Protein AF-T1HWS3-F1 (afdb_monomer)

Solvent-accessible surface area (backbone atoms only — not comparable to full-atom values): 6720 Å² total; per-residue (Å²): 122,66,69,61,53,55,51,52,52,50,50,50,49,59,53,48,55,53,44,51,50,48,37,52,51,40,47,50,50,36,63,70,48,89,61,96,41,70,71,33,53,54,38,48,54,50,33,53,54,50,53,49,43,56,64,46,56,51,43,50,49,51,51,50,48,52,53,50,45,33,36,77,71,67,77,38,80,79,53,91,76,65,85,48,72,65,59,52,51,49,53,49,52,52,52,51,52,50,49,55,53,50,42,54,50,43,54,58,44,43,65,67,59,55,83,75,84,83,130

Mean predicted aligned error: 5.67 Å

Secondary structure (DSSP, 8-state):
-THHHHHHHHHHHHHHHHHHHHHHHHHHHHHH-SS--HHHHHHHHHHHHHHHHHHTHHHHHHHHHHHHHHHHTTSSPPPSSPPPHHHHHHHHHHHHHHHHHHHHHHHHHHHHH-TTS--

Radius of gyration: 18.04 Å; Cα contacts (8 Å, |Δi|>4): 83; chains: 1; bounding box: 40×17×59 Å

Sequence (119 aa):
MGSNVDDLLQIIKKRSDKLQFASGFIKEAAREKRVPDKCCEDALELVIKIDSFLNEDIYNIKALLENYKQILLGEKKQTSPPITEDDVGHAYGYSMYQIDLLQSKAKNMEELVLPRYIL

Organism: Rhodnius prolixus (NCBI:txid13249)

Nearest PDB structures (foldseek):
  8auw-assembly1_D  TM=4.821E-01  e=8.776E-01  Homo sapiens
  6jx6-assembly1_D  TM=4.858E-01  e=1.711E+00  Homo sapiens
  4tx5-assembly1_B  TM=4.750E-01  e=1.618E+00  Homo sapiens
  6jx6-assembly1_C  TM=3.188E-01  e=1.295E+00  Homo sapiens
  8e2i-assembly1_F  TM=3.259E-01  e=2.525E+00  Homo sapiens

Foldseek 3Di:
DLVVLVVLLVVLVVLLVVLLVLLVLLQVLLVVPPDDDVLSVVSVVLSVVSVCCSVPLSVVLSVLSVQVSCVVVVNDDADVVGDDPVNNVVSSVVSVVVSVVSVVVSVVSCVVSPPDPPD

pLDDT: mean 87.68, std 12.34, range [37.75, 96.81]

Structure (mmCIF, N/CA/C/O backbone):
data_AF-T1HWS3-F1
#
_entry.id   AF-T1HWS3-F1
#
loop_
_atom_site.group_PDB
_atom_site.id
_atom_site.type_symbol
_atom_site.label_atom_id
_atom_site.label_alt_id
_atom_site.label_comp_id
_atom_site.label_asym_id
_atom_site.label_entity_id
_atom_site.label_seq_id
_atom_site.pdbx_PDB_ins_code
_atom_site.Cartn_x
_atom_site.Cartn_y
_atom_site.Cartn_z
_atom_site.occupancy
_atom_site.B_iso_or_equiv
_atom_site.auth_seq_id
_atom_site.auth_comp_id
_atom_site.auth_asym_id
_atom_site.auth_atom_id
_atom_site.pdbx_PDB_model_num
ATOM 1 N N . MET A 1 1 ? -20.971 4.622 14.135 1.00 46.91 1 MET A N 1
ATOM 2 C CA . MET A 1 1 ? -19.500 4.683 14.298 1.00 46.91 1 MET A CA 1
ATOM 3 C C . MET A 1 1 ? -18.739 3.704 13.395 1.00 46.91 1 MET A C 1
ATOM 5 O O . MET A 1 1 ? -17.687 4.098 12.923 1.00 46.91 1 MET A O 1
ATOM 9 N N . GLY A 1 2 ? -19.260 2.512 13.047 1.00 51.09 2 GLY A N 1
ATOM 10 C CA . GLY A 1 2 ? -18.586 1.581 12.110 1.00 51.09 2 GLY A CA 1
ATOM 11 C C . GLY A 1 2 ? -18.340 2.097 10.677 1.00 51.09 2 GLY A C 1
ATOM 12 O O . GLY A 1 2 ? -17.383 1.670 10.044 1.00 51.09 2 GLY A O 1
ATOM 13 N N . SER A 1 3 ? -19.128 3.077 10.208 1.00 61.12 3 SER A N 1
ATOM 14 C CA . SER A 1 3 ? -19.011 3.659 8.857 1.00 61.12 3 SER A CA 1
ATOM 15 C C . SER A 1 3 ? -17.630 4.253 8.545 1.00 61.12 3 SER A C 1
ATOM 17 O O . SER A 1 3 ? -17.198 4.177 7.406 1.00 61.12 3 SER A O 1
ATOM 19 N N . ASN A 1 4 ? -16.923 4.813 9.536 1.00 83.88 4 ASN A N 1
ATOM 20 C CA . ASN A 1 4 ? -15.633 5.473 9.295 1.00 83.88 4 ASN A CA 1
ATOM 21 C C . ASN A 1 4 ? -14.514 4.454 9.004 1.00 83.88 4 ASN A C 1
ATOM 23 O O . ASN A 1 4 ? -13.658 4.685 8.161 1.00 83.88 4 ASN A O 1
ATOM 27 N N . VAL A 1 5 ? -14.534 3.285 9.657 1.00 89.56 5 VAL A N 1
ATOM 28 C CA . VAL A 1 5 ? -13.506 2.249 9.444 1.00 89.56 5 VAL A CA 1
ATOM 29 C C . VAL A 1 5 ? -13.668 1.575 8.080 1.00 89.56 5 VAL A C 1
ATOM 31 O O . VAL A 1 5 ? -12.674 1.298 7.410 1.00 89.56 5 VAL A O 1
ATOM 34 N N . ASP A 1 6 ? -14.911 1.368 7.638 1.00 91.75 6 ASP A N 1
ATOM 35 C CA . ASP A 1 6 ? -15.207 0.844 6.301 1.00 91.75 6 ASP A CA 1
ATOM 36 C C . ASP A 1 6 ? -14.681 1.768 5.194 1.00 91.75 6 ASP A C 1
ATOM 38 O O . ASP A 1 6 ? -14.098 1.291 4.215 1.00 91.75 6 ASP A O 1
ATOM 42 N N . ASP A 1 7 ? -14.804 3.085 5.374 1.00 92.94 7 ASP A N 1
ATOM 43 C CA . ASP A 1 7 ? -14.252 4.071 4.444 1.00 92.94 7 ASP A CA 1
ATOM 44 C C . ASP A 1 7 ? -12.716 3.989 4.383 1.00 92.94 7 ASP A C 1
ATOM 46 O O . ASP A 1 7 ? -12.135 3.956 3.293 1.00 92.94 7 ASP A O 1
ATOM 50 N N . LEU A 1 8 ? -12.039 3.871 5.533 1.00 93.56 8 LEU A N 1
ATOM 51 C CA . LEU A 1 8 ? -10.578 3.707 5.592 1.00 93.56 8 LEU A CA 1
ATOM 52 C C . LEU A 1 8 ? -10.116 2.420 4.889 1.00 93.56 8 LEU A C 1
ATOM 54 O O . LEU A 1 8 ? -9.155 2.448 4.114 1.00 93.56 8 LEU A O 1
ATOM 58 N N . LEU A 1 9 ? -10.816 1.303 5.102 1.00 94.38 9 LEU A N 1
ATOM 59 C CA . LEU A 1 9 ? -10.533 0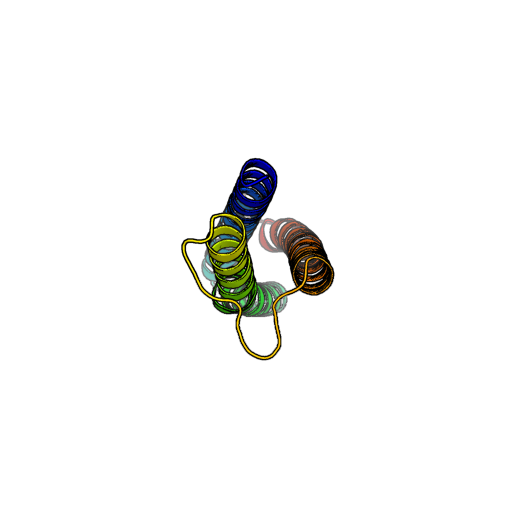.025 4.440 1.00 94.38 9 LEU A CA 1
ATOM 60 C C . LEU A 1 9 ? -10.700 0.122 2.918 1.00 94.38 9 LEU A C 1
ATOM 62 O O . LEU A 1 9 ? -9.853 -0.375 2.167 1.00 94.38 9 LEU A O 1
ATOM 66 N N . GLN A 1 10 ? -11.749 0.802 2.446 1.00 95.38 10 GLN A N 1
ATOM 67 C CA . GLN A 1 10 ? -11.956 1.049 1.018 1.00 95.38 10 GLN A CA 1
ATOM 68 C C . GLN A 1 10 ? -10.860 1.936 0.420 1.00 95.38 10 GLN A C 1
ATOM 70 O O . GLN A 1 10 ? -10.385 1.657 -0.687 1.00 95.38 10 GLN A O 1
ATOM 75 N N . ILE A 1 11 ? -10.420 2.974 1.139 1.00 94.69 11 ILE A N 1
ATOM 76 C CA . ILE A 1 11 ? -9.315 3.839 0.708 1.00 94.69 11 ILE A CA 1
ATOM 77 C C . ILE A 1 11 ? -8.025 3.028 0.581 1.00 94.69 11 ILE A C 1
ATOM 79 O O . ILE A 1 11 ? -7.390 3.083 -0.477 1.00 94.69 11 ILE A O 1
ATOM 83 N N . ILE A 1 12 ? -7.666 2.245 1.607 1.00 94.88 12 ILE A N 1
ATOM 84 C CA . ILE A 1 12 ? -6.483 1.374 1.575 1.00 94.88 12 ILE A CA 1
ATOM 85 C C . ILE A 1 12 ? -6.563 0.447 0.373 1.00 94.88 12 ILE A C 1
ATOM 87 O O . ILE A 1 12 ? -5.622 0.411 -0.412 1.00 94.88 12 ILE A O 1
ATOM 91 N N . LYS A 1 13 ? -7.686 -0.261 0.193 1.00 95.25 13 LYS A N 1
ATOM 92 C CA . LYS A 1 13 ? -7.875 -1.184 -0.931 1.00 95.25 13 LYS A CA 1
ATOM 93 C C . LYS A 1 13 ? -7.660 -0.478 -2.267 1.00 95.25 13 LYS A C 1
ATOM 95 O O . LYS A 1 13 ? -6.843 -0.904 -3.073 1.00 95.25 13 LYS A O 1
ATOM 100 N N . LYS A 1 14 ? -8.347 0.640 -2.499 1.00 95.56 14 LYS A N 1
ATOM 101 C CA . LYS A 1 14 ? -8.250 1.381 -3.763 1.00 95.56 14 LYS A CA 1
ATOM 102 C C . LYS A 1 14 ? -6.820 1.837 -4.053 1.00 95.56 14 LYS A C 1
ATOM 104 O O . LYS A 1 14 ? -6.390 1.805 -5.205 1.00 95.56 14 LYS A O 1
ATOM 109 N N . ARG A 1 15 ? -6.095 2.310 -3.039 1.00 94.50 15 ARG A N 1
ATOM 110 C CA . ARG A 1 15 ? -4.717 2.781 -3.208 1.00 94.50 15 ARG A CA 1
ATOM 111 C C . ARG A 1 15 ? -3.723 1.622 -3.349 1.00 94.50 15 ARG A C 1
ATOM 113 O O . ARG A 1 15 ? -2.831 1.720 -4.191 1.00 94.50 15 ARG A O 1
ATOM 120 N N . SER A 1 16 ? -3.903 0.527 -2.607 1.00 94.94 16 SER A N 1
ATOM 121 C CA . SER A 1 16 ? -3.078 -0.681 -2.727 1.00 94.94 16 SER A CA 1
ATOM 122 C C . SER A 1 16 ? -3.241 -1.334 -4.096 1.00 94.94 16 SER A C 1
ATOM 124 O O . SER A 1 16 ? -2.242 -1.676 -4.714 1.00 94.94 16 SER A O 1
ATOM 126 N N . ASP A 1 17 ? -4.470 -1.414 -4.616 1.00 94.81 17 ASP A N 1
ATOM 127 C CA . ASP A 1 17 ? -4.758 -2.002 -5.931 1.00 94.81 17 ASP A CA 1
ATOM 128 C C . ASP A 1 17 ? -4.050 -1.210 -7.051 1.00 94.81 17 ASP A C 1
ATOM 130 O O . ASP A 1 17 ? -3.464 -1.789 -7.965 1.00 94.81 17 ASP A O 1
ATOM 134 N N . LYS A 1 18 ? -4.031 0.130 -6.955 1.00 94.50 18 LYS A N 1
ATOM 135 C CA . LYS A 1 18 ? -3.280 0.989 -7.890 1.00 94.50 18 LYS A CA 1
ATOM 136 C C . LYS A 1 18 ? -1.774 0.749 -7.830 1.00 94.50 18 LYS A C 1
ATOM 138 O O . LYS A 1 18 ? -1.130 0.672 -8.870 1.00 94.50 18 LYS A O 1
ATOM 143 N N . LEU A 1 19 ? -1.215 0.661 -6.623 1.00 94.69 19 LEU A N 1
ATOM 144 C CA . LEU A 1 19 ? 0.214 0.416 -6.439 1.00 94.69 19 LEU A CA 1
ATOM 145 C C . LEU A 1 19 ? 0.607 -0.984 -6.938 1.00 94.69 19 LEU A C 1
ATOM 147 O O . LEU A 1 19 ? 1.642 -1.139 -7.580 1.00 94.69 19 LEU A O 1
ATOM 151 N N . GLN A 1 20 ? -0.243 -1.986 -6.707 1.00 96.06 20 GLN A N 1
ATOM 152 C CA . GLN A 1 20 ? -0.047 -3.344 -7.208 1.00 96.06 20 GLN A CA 1
ATOM 153 C C . GLN A 1 20 ? -0.049 -3.394 -8.738 1.00 96.06 20 GLN A C 1
ATOM 155 O O . GLN A 1 20 ? 0.796 -4.062 -9.331 1.00 96.06 20 GLN A O 1
ATOM 160 N N . PHE A 1 21 ? -0.964 -2.664 -9.381 1.00 94.38 21 PHE A N 1
ATOM 161 C CA . PHE A 1 21 ? -0.986 -2.549 -10.837 1.00 94.38 21 PHE A CA 1
ATOM 162 C C . PHE A 1 21 ? 0.318 -1.942 -11.379 1.00 94.38 21 PHE A C 1
ATOM 164 O O . PHE A 1 21 ? 0.927 -2.522 -12.275 1.00 94.38 21 PHE A O 1
ATOM 171 N N . ALA A 1 22 ? 0.775 -0.829 -10.794 1.00 90.19 22 ALA A N 1
ATOM 172 C CA . ALA A 1 22 ? 2.037 -0.183 -11.166 1.00 90.19 22 ALA A CA 1
ATOM 173 C C . ALA A 1 22 ? 3.240 -1.131 -10.996 1.00 90.19 22 ALA A C 1
ATOM 175 O O . ALA A 1 22 ? 4.058 -1.273 -11.902 1.00 90.19 22 ALA A O 1
ATOM 176 N N . SER A 1 23 ? 3.309 -1.855 -9.871 1.00 93.50 23 SER A N 1
ATOM 177 C CA . SER A 1 23 ? 4.334 -2.885 -9.627 1.00 93.50 23 SER A CA 1
ATOM 178 C C . SER A 1 23 ? 4.345 -3.952 -10.725 1.00 93.50 23 SER A C 1
ATOM 180 O O . SER A 1 23 ? 5.391 -4.252 -11.302 1.00 93.50 23 SER A O 1
ATOM 182 N N . GLY A 1 24 ? 3.168 -4.488 -11.068 1.00 92.56 24 GLY A N 1
ATOM 183 C CA . GLY A 1 24 ? 3.025 -5.488 -12.125 1.00 92.56 24 GLY A CA 1
ATOM 184 C C . GLY A 1 24 ? 3.487 -4.971 -13.486 1.00 92.56 24 GLY A C 1
ATOM 185 O O . GLY A 1 24 ? 4.216 -5.666 -14.190 1.00 92.56 24 GLY A O 1
ATOM 186 N N . PHE A 1 25 ? 3.126 -3.734 -13.828 1.00 90.75 25 PHE A N 1
ATOM 187 C CA . PHE A 1 25 ? 3.565 -3.102 -15.067 1.00 90.75 25 PHE A CA 1
ATOM 188 C C . PHE A 1 25 ? 5.093 -2.932 -15.122 1.00 90.75 25 PHE A C 1
ATOM 190 O O . PHE A 1 25 ? 5.723 -3.365 -16.086 1.00 90.75 25 PHE A O 1
ATOM 197 N N . ILE A 1 26 ? 5.702 -2.364 -14.074 1.00 90.81 26 ILE A N 1
ATOM 198 C CA . ILE A 1 26 ? 7.159 -2.163 -13.985 1.00 90.81 26 ILE A CA 1
ATOM 199 C C . ILE A 1 26 ? 7.900 -3.497 -14.115 1.00 90.81 26 ILE A C 1
ATOM 201 O O . ILE A 1 26 ? 8.904 -3.584 -14.821 1.00 90.81 26 ILE A O 1
ATOM 205 N N . LYS A 1 27 ? 7.397 -4.543 -13.452 1.00 90.56 27 LYS A N 1
ATOM 206 C CA . LYS A 1 27 ? 7.976 -5.888 -13.482 1.00 90.56 27 LYS A CA 1
ATOM 207 C C . LYS A 1 27 ? 8.021 -6.462 -14.892 1.00 90.56 27 LYS A C 1
ATOM 209 O O . LYS A 1 27 ? 9.054 -6.993 -15.295 1.00 90.56 27 LYS A O 1
ATOM 214 N N . GLU A 1 28 ? 6.919 -6.368 -15.628 1.00 89.75 28 GLU A N 1
ATOM 215 C CA . GLU A 1 28 ? 6.854 -6.882 -16.996 1.00 89.75 28 GLU A CA 1
ATOM 216 C C . GLU A 1 28 ? 7.726 -6.041 -17.939 1.00 89.75 28 GLU A C 1
ATOM 218 O O . GLU A 1 28 ? 8.564 -6.600 -18.644 1.00 89.75 28 GLU A O 1
ATOM 223 N N . ALA A 1 29 ? 7.665 -4.709 -17.853 1.00 84.88 29 ALA A N 1
ATOM 224 C CA . ALA A 1 29 ? 8.513 -3.823 -18.655 1.00 84.88 29 ALA A CA 1
ATOM 225 C C . ALA A 1 29 ? 10.021 -4.060 -18.422 1.00 84.88 29 ALA A C 1
ATOM 227 O O . ALA A 1 29 ? 10.814 -4.055 -19.365 1.00 84.88 29 ALA A O 1
ATOM 228 N N . ALA A 1 30 ? 10.434 -4.304 -17.174 1.00 85.38 30 ALA A N 1
ATOM 229 C CA . ALA A 1 30 ? 11.820 -4.630 -16.843 1.00 85.38 30 ALA A CA 1
ATOM 230 C C . ALA A 1 30 ? 12.247 -6.005 -17.388 1.00 85.38 30 ALA A C 1
ATOM 232 O O . ALA A 1 30 ? 13.393 -6.163 -17.805 1.00 85.38 30 ALA A O 1
ATOM 233 N N . ARG A 1 31 ? 11.341 -6.992 -17.413 1.00 83.00 31 ARG A N 1
ATOM 234 C CA . ARG A 1 31 ? 11.608 -8.348 -17.928 1.00 83.00 31 ARG A CA 1
ATOM 235 C C . ARG A 1 31 ? 11.759 -8.406 -19.440 1.00 83.00 31 ARG A C 1
ATOM 237 O O . ARG A 1 31 ? 12.525 -9.226 -19.940 1.00 83.00 31 ARG A O 1
ATOM 244 N N . GLU A 1 32 ? 11.023 -7.581 -20.174 1.00 82.88 32 GLU A N 1
ATOM 245 C CA . GLU A 1 32 ? 11.086 -7.593 -21.635 1.00 82.88 32 GLU A CA 1
ATOM 246 C C . GLU A 1 32 ? 12.409 -7.022 -22.176 1.00 82.88 32 GLU A C 1
ATOM 248 O O . GLU A 1 32 ? 12.828 -7.358 -23.292 1.00 82.88 32 GLU A O 1
ATOM 253 N N . LYS A 1 33 ? 13.130 -6.217 -21.380 1.00 71.69 33 LYS A N 1
ATOM 254 C CA . LYS A 1 33 ? 14.491 -5.803 -21.727 1.00 71.69 33 LYS A CA 1
ATOM 255 C C . LYS A 1 33 ? 15.426 -7.016 -21.660 1.00 71.69 33 LYS A C 1
ATOM 257 O O . LYS A 1 33 ? 15.798 -7.502 -20.600 1.00 71.69 33 LYS A O 1
ATOM 262 N N . ARG A 1 34 ? 15.849 -7.494 -22.835 1.00 58.12 34 ARG A N 1
ATOM 263 C CA . ARG A 1 34 ? 16.740 -8.664 -22.996 1.00 58.12 34 ARG A CA 1
ATOM 264 C C . ARG A 1 34 ? 18.158 -8.467 -22.446 1.00 58.12 34 ARG A C 1
ATOM 266 O O . ARG A 1 34 ? 18.902 -9.438 -22.354 1.00 58.12 34 ARG A O 1
ATOM 273 N N . VAL A 1 35 ? 18.546 -7.230 -22.137 1.00 58.34 35 VAL A N 1
ATOM 274 C CA . VAL A 1 35 ? 19.855 -6.886 -21.574 1.00 58.34 35 VAL A CA 1
ATOM 275 C C . VAL A 1 35 ? 19.627 -6.308 -20.178 1.00 58.34 35 VAL A C 1
ATOM 277 O O . VAL A 1 35 ? 18.849 -5.358 -20.073 1.00 58.34 35 VAL A O 1
ATOM 280 N N . PRO A 1 36 ? 20.289 -6.840 -19.131 1.00 63.78 36 PRO A N 1
ATOM 281 C CA . PRO A 1 36 ? 20.280 -6.231 -17.809 1.00 63.78 36 PRO A CA 1
ATOM 282 C C . PRO A 1 36 ? 20.867 -4.823 -17.908 1.00 63.78 36 PRO A C 1
ATOM 284 O O . PRO A 1 36 ? 22.054 -4.639 -18.172 1.00 63.78 36 PRO A O 1
ATOM 287 N N . ASP A 1 37 ? 20.000 -3.832 -17.763 1.00 78.31 37 ASP A N 1
ATOM 288 C CA . ASP A 1 37 ? 20.368 -2.437 -17.580 1.00 78.31 37 ASP A CA 1
ATOM 289 C C . ASP A 1 37 ? 20.142 -2.103 -16.107 1.00 78.31 37 ASP A C 1
ATOM 291 O O . ASP A 1 37 ? 19.217 -2.631 -15.482 1.00 78.31 37 ASP A O 1
ATOM 295 N N . LYS A 1 38 ? 20.949 -1.200 -15.555 1.00 83.94 38 LYS A N 1
ATOM 296 C CA . LYS A 1 38 ? 20.834 -0.765 -14.160 1.00 83.94 38 LYS A CA 1
ATOM 297 C C . LYS A 1 38 ? 19.410 -0.302 -13.834 1.00 83.94 38 LYS A C 1
ATOM 299 O O . LYS A 1 38 ? 18.884 -0.596 -12.770 1.00 83.94 38 LYS A O 1
ATOM 304 N N . CYS A 1 39 ? 18.747 0.342 -14.796 1.00 83.06 39 CYS A N 1
ATOM 305 C CA . CYS A 1 39 ? 17.345 0.740 -14.680 1.00 83.06 39 CYS A CA 1
ATOM 306 C C . CYS A 1 39 ? 16.392 -0.451 -14.452 1.00 83.06 39 CYS A C 1
ATOM 308 O O . CYS A 1 39 ? 15.430 -0.324 -13.701 1.00 83.06 39 CYS A O 1
ATOM 310 N N . CYS A 1 40 ? 16.645 -1.609 -15.065 1.00 84.50 40 CYS A N 1
ATOM 311 C CA . CYS A 1 40 ? 15.832 -2.810 -14.870 1.00 84.50 40 CYS A CA 1
ATOM 312 C C . CYS A 1 40 ? 16.123 -3.495 -13.534 1.00 84.50 40 CYS A C 1
ATOM 314 O O . CYS A 1 40 ? 15.203 -4.025 -12.918 1.00 84.50 40 CYS A O 1
ATOM 316 N N . GLU A 1 41 ? 17.368 -3.457 -13.064 1.00 89.06 41 GLU A N 1
ATOM 317 C CA . GLU A 1 41 ? 17.725 -3.938 -11.725 1.00 89.06 41 GLU A CA 1
ATOM 318 C C . GLU A 1 41 ? 17.051 -3.083 -10.641 1.00 89.06 41 GLU A C 1
ATOM 320 O O . GLU A 1 41 ? 16.350 -3.625 -9.785 1.00 89.06 41 GLU A O 1
ATOM 325 N N . ASP A 1 42 ? 17.153 -1.754 -10.749 1.00 90.88 42 ASP A N 1
ATOM 326 C CA . ASP A 1 42 ? 16.496 -0.800 -9.847 1.00 90.88 42 ASP A CA 1
ATOM 327 C C . ASP A 1 42 ? 14.961 -0.968 -9.873 1.00 90.88 42 ASP A C 1
ATOM 329 O O . ASP A 1 42 ? 14.290 -0.884 -8.839 1.00 90.88 42 ASP A O 1
ATOM 333 N N . ALA A 1 43 ? 14.390 -1.2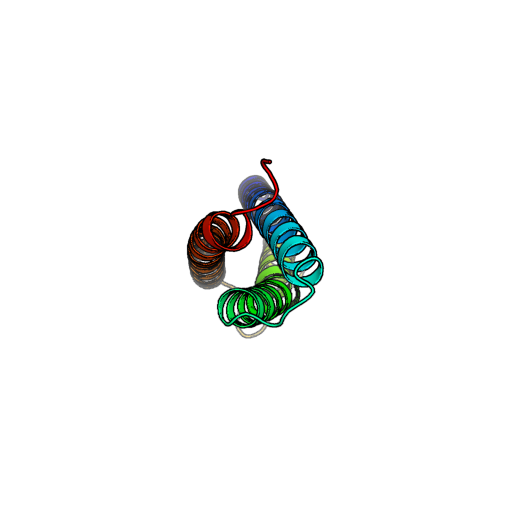40 -11.052 1.00 90.81 43 ALA A N 1
ATOM 334 C CA . ALA A 1 43 ? 12.969 -1.526 -11.222 1.00 90.81 43 ALA A CA 1
ATOM 335 C C . ALA A 1 43 ? 12.543 -2.813 -10.502 1.00 90.81 43 ALA A C 1
ATOM 337 O O . ALA A 1 43 ? 11.536 -2.816 -9.792 1.00 90.81 43 ALA A O 1
ATOM 338 N N . LEU A 1 44 ? 13.305 -3.900 -10.646 1.00 91.62 44 LEU A N 1
ATOM 339 C CA . LEU A 1 44 ? 13.018 -5.167 -9.972 1.00 91.62 44 LEU A CA 1
ATOM 340 C C . LEU A 1 44 ? 13.181 -5.052 -8.451 1.00 91.62 44 LEU A C 1
ATOM 342 O O . LEU A 1 44 ? 12.367 -5.604 -7.710 1.00 91.62 44 LEU A O 1
ATOM 346 N N . GLU A 1 45 ? 14.171 -4.300 -7.971 1.00 94.31 45 GLU A N 1
ATOM 347 C CA . GLU A 1 45 ? 14.324 -4.020 -6.541 1.00 94.31 45 GLU A CA 1
ATOM 348 C C . GLU A 1 45 ? 13.130 -3.220 -5.997 1.00 94.31 45 GLU A C 1
ATOM 350 O O . GLU A 1 45 ? 12.616 -3.510 -4.912 1.00 94.31 45 GLU A O 1
ATOM 355 N N . LEU A 1 46 ? 12.644 -2.235 -6.758 1.00 94.69 46 LEU A N 1
ATOM 356 C CA . LEU A 1 46 ? 11.443 -1.483 -6.402 1.00 94.69 46 LEU A CA 1
ATOM 357 C C . LEU A 1 46 ? 10.203 -2.386 -6.348 1.00 94.69 46 LEU A C 1
ATOM 359 O O . LEU A 1 46 ? 9.431 -2.280 -5.398 1.00 94.69 46 LEU A O 1
ATOM 363 N N . VAL A 1 47 ? 10.035 -3.293 -7.312 1.00 95.12 47 VAL A N 1
ATOM 364 C CA . VAL A 1 47 ? 8.945 -4.284 -7.322 1.00 95.12 47 VAL A CA 1
ATOM 365 C C . VAL A 1 47 ? 8.986 -5.153 -6.067 1.00 95.12 47 VAL A C 1
ATOM 367 O O . VAL A 1 47 ? 7.964 -5.303 -5.407 1.00 95.12 47 VAL A O 1
ATOM 370 N N . ILE A 1 48 ? 10.159 -5.660 -5.672 1.00 95.50 48 ILE A N 1
ATOM 371 C CA . ILE A 1 48 ? 10.308 -6.463 -4.445 1.00 95.50 48 ILE A CA 1
ATOM 372 C C . ILE A 1 48 ? 9.877 -5.664 -3.208 1.00 95.50 48 ILE A C 1
ATOM 374 O O . ILE A 1 48 ? 9.161 -6.185 -2.352 1.00 95.50 48 ILE A O 1
ATOM 378 N N . LYS A 1 49 ? 10.273 -4.388 -3.118 1.00 96.12 49 LYS A N 1
ATOM 379 C CA . LYS A 1 49 ? 9.875 -3.502 -2.010 1.00 96.12 49 LYS A CA 1
ATOM 380 C C . LYS A 1 49 ? 8.369 -3.260 -1.984 1.00 96.12 49 LYS A C 1
ATOM 382 O O . LYS A 1 49 ? 7.774 -3.289 -0.910 1.00 96.12 49 LYS A O 1
ATOM 387 N N . ILE A 1 50 ? 7.758 -3.028 -3.145 1.00 96.75 50 ILE A N 1
ATOM 388 C CA . ILE A 1 50 ? 6.308 -2.845 -3.252 1.00 96.75 50 ILE A CA 1
ATOM 389 C C . ILE A 1 50 ? 5.582 -4.129 -2.845 1.00 96.75 50 ILE A C 1
ATOM 391 O O . ILE A 1 50 ? 4.654 -4.065 -2.044 1.00 96.75 50 ILE A O 1
ATOM 395 N N . ASP A 1 51 ? 6.014 -5.282 -3.348 1.00 95.31 51 ASP A N 1
ATOM 396 C CA . ASP A 1 51 ? 5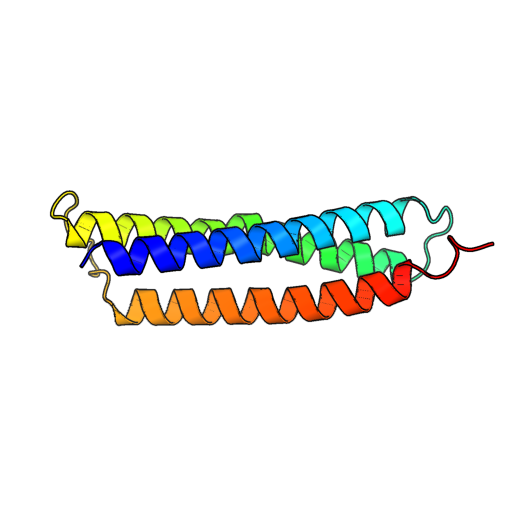.383 -6.568 -3.060 1.00 95.31 51 ASP A CA 1
ATOM 397 C C . ASP A 1 51 ? 5.477 -6.916 -1.564 1.00 95.31 51 ASP A C 1
ATOM 399 O O . ASP A 1 51 ? 4.486 -7.356 -0.982 1.00 95.31 51 ASP A O 1
ATOM 403 N N . SER A 1 52 ? 6.623 -6.681 -0.912 1.00 96.06 52 SER A N 1
ATOM 404 C CA . SER A 1 52 ? 6.760 -6.870 0.544 1.00 96.06 52 SER A CA 1
ATOM 405 C C . SER A 1 52 ? 5.823 -5.938 1.317 1.00 96.06 52 SER A C 1
ATOM 407 O O . SER A 1 52 ? 5.019 -6.411 2.117 1.00 96.06 52 SER A O 1
ATOM 409 N N . PHE A 1 53 ? 5.805 -4.643 0.992 1.00 96.38 53 PHE A N 1
ATOM 410 C CA . PHE A 1 53 ? 4.915 -3.677 1.644 1.00 96.38 53 PHE A CA 1
ATOM 411 C C . PHE A 1 53 ? 3.421 -4.021 1.472 1.00 96.38 53 PHE A C 1
ATOM 413 O O . PHE A 1 53 ? 2.627 -3.931 2.411 1.00 96.38 53 PHE A O 1
ATOM 420 N N . LEU A 1 54 ? 3.009 -4.448 0.274 1.00 95.25 54 LEU A N 1
ATOM 421 C CA . LEU A 1 54 ? 1.624 -4.845 -0.002 1.00 95.25 54 LEU A CA 1
ATOM 422 C C . LEU A 1 54 ? 1.211 -6.117 0.756 1.00 95.25 54 LEU A C 1
ATOM 424 O O . LEU A 1 54 ? 0.049 -6.238 1.151 1.00 95.25 54 LEU A O 1
ATOM 428 N N . ASN A 1 55 ? 2.131 -7.062 0.944 1.00 93.69 55 ASN A N 1
ATOM 429 C CA . ASN A 1 55 ? 1.838 -8.333 1.604 1.00 93.69 55 ASN A CA 1
ATOM 430 C C . ASN A 1 55 ? 1.953 -8.262 3.128 1.00 93.69 55 ASN A C 1
ATOM 432 O O . ASN A 1 55 ? 1.255 -9.002 3.815 1.00 93.69 55 ASN A O 1
ATOM 436 N N . GLU A 1 56 ? 2.807 -7.390 3.658 1.00 93.88 56 GLU A N 1
ATOM 437 C CA . GLU A 1 56 ? 3.076 -7.293 5.091 1.00 93.88 56 GLU A CA 1
ATOM 438 C C . GLU A 1 56 ? 2.347 -6.091 5.693 1.00 93.88 56 GLU A C 1
ATOM 440 O O . GLU A 1 56 ? 1.358 -6.258 6.408 1.00 93.88 56 GLU A O 1
ATOM 445 N N . ASP A 1 57 ? 2.770 -4.869 5.370 1.00 94.50 57 ASP A N 1
ATOM 446 C CA . ASP A 1 57 ? 2.234 -3.650 5.982 1.00 94.50 57 ASP A CA 1
ATOM 447 C C . ASP A 1 57 ? 0.752 -3.434 5.661 1.00 94.50 57 ASP A C 1
ATOM 449 O O . ASP A 1 57 ? -0.057 -3.189 6.561 1.00 94.50 57 ASP A O 1
ATOM 453 N N . ILE A 1 58 ? 0.362 -3.577 4.389 1.00 95.88 58 ILE A N 1
ATOM 454 C CA . ILE A 1 58 ? -1.039 -3.398 3.977 1.00 95.88 58 ILE A CA 1
ATOM 455 C C . ILE A 1 58 ? -1.943 -4.494 4.542 1.00 95.88 58 ILE A C 1
ATOM 457 O O . ILE A 1 58 ? -3.099 -4.224 4.886 1.00 95.88 58 ILE A O 1
ATOM 461 N N . TYR A 1 59 ? -1.442 -5.720 4.667 1.00 94.06 59 TYR A N 1
ATOM 462 C CA . TYR A 1 59 ? -2.173 -6.786 5.342 1.00 94.06 59 TYR A CA 1
ATOM 463 C C . TYR A 1 59 ? -2.368 -6.459 6.829 1.00 94.06 59 TYR A C 1
ATOM 465 O O . TYR A 1 59 ? -3.493 -6.516 7.334 1.00 94.06 59 TYR A O 1
ATOM 473 N N . ASN A 1 60 ? -1.299 -6.036 7.506 1.00 94.00 60 ASN A N 1
ATOM 474 C CA . ASN A 1 60 ? -1.308 -5.720 8.931 1.00 94.00 60 ASN A CA 1
ATOM 475 C C . ASN A 1 60 ? -2.266 -4.569 9.263 1.00 94.00 60 ASN A C 1
ATOM 477 O O . ASN A 1 60 ? -3.057 -4.692 10.200 1.00 94.00 60 ASN A O 1
ATOM 481 N N . ILE A 1 61 ? -2.268 -3.480 8.486 1.00 95.56 61 ILE A N 1
ATOM 482 C CA . ILE A 1 61 ? -3.186 -2.356 8.734 1.00 95.56 61 ILE A CA 1
ATOM 483 C C . ILE A 1 61 ? -4.648 -2.725 8.462 1.00 95.56 61 ILE A C 1
ATOM 485 O O . ILE A 1 61 ? -5.528 -2.319 9.220 1.00 95.56 61 ILE A O 1
ATOM 489 N N . LYS A 1 62 ? -4.932 -3.538 7.433 1.00 94.88 62 LYS A N 1
ATOM 490 C CA . LYS A 1 62 ? -6.292 -4.051 7.193 1.00 94.88 62 LYS A CA 1
ATOM 491 C C . LYS A 1 62 ? -6.761 -4.902 8.371 1.00 94.88 62 LYS A C 1
ATOM 493 O O . LYS A 1 62 ? -7.863 -4.694 8.867 1.00 94.88 62 LYS A O 1
ATOM 498 N N . ALA A 1 63 ? -5.912 -5.806 8.859 1.00 93.62 63 ALA A N 1
ATOM 499 C CA . ALA A 1 63 ? -6.222 -6.638 10.016 1.00 93.62 63 ALA A CA 1
ATOM 500 C C . ALA A 1 63 ? -6.439 -5.805 11.291 1.00 93.62 63 ALA A C 1
ATOM 502 O O . ALA A 1 63 ? -7.363 -6.084 12.056 1.00 93.62 63 ALA A O 1
ATOM 503 N N . LEU A 1 64 ? -5.628 -4.765 11.514 1.00 94.19 64 LEU A N 1
ATOM 504 C CA . LEU A 1 64 ? -5.796 -3.842 12.637 1.00 94.19 64 LEU A CA 1
ATOM 505 C C . LEU A 1 64 ? -7.143 -3.110 12.569 1.00 94.19 64 LEU A C 1
ATOM 507 O O . LEU A 1 64 ? -7.867 -3.083 13.563 1.00 94.19 64 LEU A O 1
ATOM 511 N N . LEU A 1 65 ? -7.500 -2.565 11.404 1.00 94.25 65 L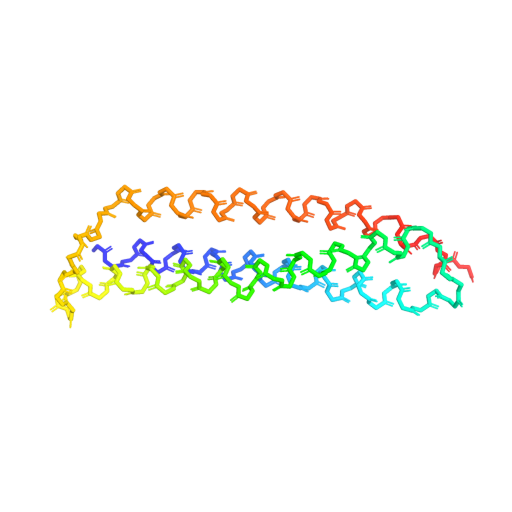EU A N 1
ATOM 512 C CA . LEU A 1 65 ? -8.765 -1.859 11.194 1.00 94.25 65 LEU A CA 1
ATOM 513 C C . LEU A 1 65 ? -9.977 -2.779 11.376 1.00 94.25 65 LEU A C 1
ATOM 515 O O . LEU A 1 65 ? -10.919 -2.403 12.068 1.00 94.25 65 LEU A O 1
ATOM 519 N N . GLU A 1 66 ? -9.943 -3.996 10.833 1.00 93.06 66 GLU A N 1
ATOM 520 C CA . GLU A 1 66 ? -11.018 -4.982 11.023 1.00 93.06 66 GLU A CA 1
ATOM 521 C C . GLU A 1 66 ? -11.159 -5.394 12.495 1.00 93.06 66 GLU A C 1
ATOM 523 O O . GLU A 1 66 ? -12.266 -5.446 13.034 1.00 93.06 66 GLU A O 1
ATOM 528 N N . ASN A 1 67 ? -10.042 -5.616 13.194 1.00 92.12 67 ASN A N 1
ATOM 529 C CA . ASN A 1 67 ? -10.058 -5.895 14.631 1.00 92.12 67 ASN A CA 1
ATOM 530 C C . ASN A 1 67 ? -10.666 -4.734 15.425 1.00 92.12 67 ASN A C 1
ATOM 532 O O . ASN A 1 67 ? -11.494 -4.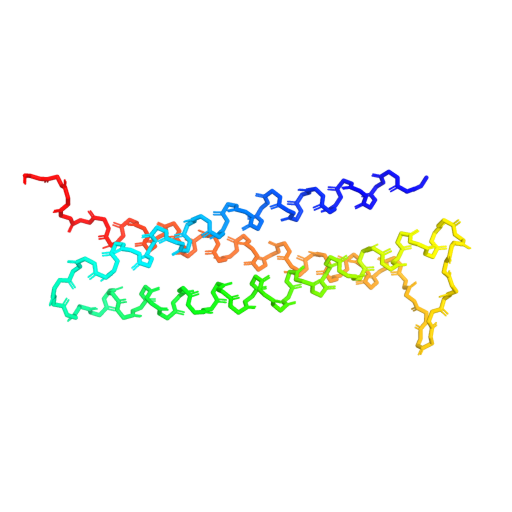959 16.310 1.00 92.12 67 ASN A O 1
ATOM 536 N N . TYR A 1 68 ? -10.273 -3.501 15.105 1.00 92.56 68 TYR A N 1
ATOM 537 C CA . TYR A 1 68 ? -10.793 -2.304 15.754 1.00 92.56 68 TYR A CA 1
ATOM 538 C C . TYR A 1 68 ? -12.290 -2.119 15.482 1.00 92.56 68 TYR A C 1
ATOM 540 O O . TYR A 1 68 ? -13.058 -1.861 16.409 1.00 92.56 68 TYR A O 1
ATOM 548 N N . LYS A 1 69 ? -12.740 -2.358 14.245 1.00 92.25 69 LYS A N 1
ATOM 549 C CA . LYS A 1 69 ? -14.160 -2.366 13.876 1.00 92.25 69 LYS A CA 1
ATOM 550 C C . LYS A 1 69 ? -14.955 -3.364 14.719 1.00 92.25 69 LYS A C 1
ATOM 552 O O . LYS A 1 69 ? -15.976 -2.988 15.287 1.00 92.25 69 LYS A O 1
ATOM 557 N N . GLN A 1 70 ? -14.480 -4.603 14.852 1.00 91.31 70 GLN A N 1
ATOM 558 C CA . GLN A 1 70 ? -15.150 -5.626 15.666 1.00 91.31 70 GLN A CA 1
ATOM 559 C C . GLN A 1 70 ? -15.214 -5.246 17.154 1.00 91.31 70 GLN A C 1
ATOM 561 O O . GLN A 1 70 ? -16.212 -5.530 17.816 1.00 91.31 70 GLN A O 1
ATOM 566 N N . ILE A 1 71 ? -14.186 -4.572 17.685 1.00 91.25 71 ILE A N 1
ATOM 567 C CA . ILE A 1 71 ? -14.205 -4.028 19.053 1.00 91.25 71 ILE A CA 1
ATOM 568 C C . ILE A 1 71 ? -15.279 -2.939 19.185 1.00 91.25 71 ILE A C 1
ATOM 570 O O . ILE A 1 71 ? -16.069 -2.979 20.127 1.00 91.25 71 ILE A O 1
ATOM 574 N N . LEU A 1 72 ? -15.360 -2.003 18.232 1.00 89.56 72 LEU A N 1
ATOM 575 C CA . LEU A 1 72 ? -16.367 -0.931 18.234 1.00 89.56 72 LEU A CA 1
ATOM 576 C C . LEU A 1 72 ? -17.805 -1.454 18.111 1.00 89.56 72 LEU A C 1
ATOM 578 O O . LEU A 1 72 ? -18.727 -0.841 18.646 1.00 89.56 72 LEU A O 1
ATOM 582 N N . LEU A 1 73 ? -18.003 -2.573 17.410 1.00 90.31 73 LEU A N 1
ATOM 583 C CA . LEU A 1 73 ? -19.300 -3.244 17.286 1.00 90.31 73 LEU A CA 1
ATOM 584 C C . LEU A 1 73 ? -19.649 -4.114 18.507 1.00 90.31 73 LEU A C 1
ATOM 586 O O . LEU A 1 73 ? -20.763 -4.623 18.593 1.00 90.31 73 LEU A O 1
ATOM 590 N N . GLY A 1 74 ? -18.723 -4.287 19.457 1.00 89.31 74 GLY A N 1
ATOM 591 C CA . GLY A 1 74 ? -18.898 -5.172 20.612 1.00 89.31 74 GLY A CA 1
ATOM 592 C C . GLY A 1 74 ? -18.823 -6.666 20.272 1.00 89.31 74 GLY A C 1
ATOM 593 O O . GLY A 1 74 ? -19.107 -7.505 21.123 1.00 89.31 74 GLY A O 1
ATOM 594 N N . GLU A 1 75 ? -18.424 -7.009 19.047 1.00 90.00 75 GLU A N 1
ATOM 595 C CA . GLU A 1 75 ? -18.301 -8.384 18.545 1.00 90.00 75 GLU A CA 1
ATOM 596 C C . GLU A 1 75 ? -17.000 -9.053 19.008 1.00 90.00 75 GLU A C 1
ATOM 598 O O . GLU A 1 75 ? -16.896 -10.280 19.052 1.00 90.00 75 GLU A O 1
ATOM 603 N N . LYS A 1 76 ? -16.000 -8.250 19.389 1.00 88.50 76 LYS A N 1
ATOM 604 C CA . LYS A 1 76 ? -14.702 -8.717 19.876 1.00 88.50 76 LYS A CA 1
ATOM 605 C C . LYS A 1 76 ? -14.301 -7.997 21.157 1.00 88.50 76 LYS A C 1
ATOM 607 O O . LYS A 1 76 ? -14.545 -6.807 21.332 1.00 88.50 76 LYS A O 1
ATOM 612 N N . LYS A 1 77 ? -13.652 -8.730 22.066 1.00 87.19 77 LYS A N 1
ATOM 613 C CA . LYS A 1 77 ? -13.079 -8.152 23.289 1.00 87.19 77 LYS A CA 1
ATOM 614 C C . LYS A 1 77 ? -11.816 -7.353 22.959 1.00 87.19 77 LYS A C 1
ATOM 616 O O . LYS A 1 77 ? -11.048 -7.746 22.083 1.00 87.19 77 LYS A O 1
ATOM 621 N N . GLN A 1 78 ? -11.599 -6.270 23.706 1.00 85.50 78 GLN A N 1
ATOM 622 C CA . GLN A 1 78 ? -10.339 -5.522 23.707 1.00 85.50 78 GLN A CA 1
ATOM 623 C C . GLN A 1 78 ? -9.140 -6.457 23.933 1.00 85.50 78 GLN A C 1
ATOM 625 O O . GLN A 1 78 ? -9.226 -7.431 24.688 1.00 85.50 78 GLN A O 1
ATOM 630 N N . THR A 1 79 ? -8.025 -6.149 23.276 1.00 81.56 79 THR A N 1
ATOM 631 C CA . THR A 1 79 ? -6.740 -6.824 23.492 1.00 81.56 79 THR A CA 1
ATOM 632 C C . THR A 1 79 ? -6.027 -6.247 24.720 1.00 81.56 79 THR A C 1
ATOM 634 O O . THR A 1 79 ? -6.453 -5.242 25.285 1.00 81.56 79 THR A O 1
ATOM 637 N N . SER A 1 80 ? -4.941 -6.889 25.159 1.00 80.94 80 SER A N 1
ATOM 638 C CA . SER A 1 80 ? -4.031 -6.340 26.172 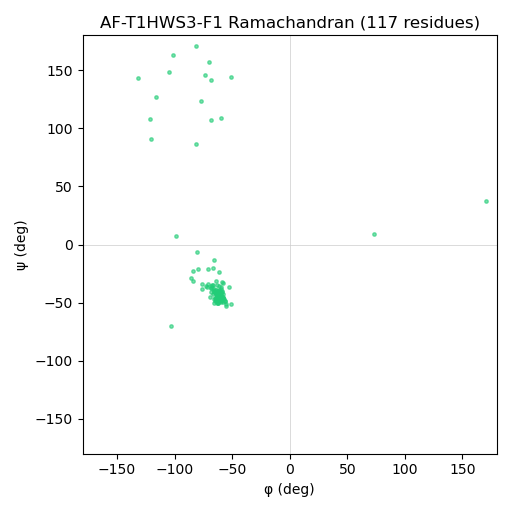1.00 80.94 80 SER A CA 1
ATOM 639 C C . SER A 1 80 ? -2.626 -6.250 25.565 1.00 80.94 80 SER A C 1
ATOM 641 O O . SER A 1 80 ? -2.011 -7.301 25.377 1.00 80.94 80 SER A O 1
ATOM 643 N N . PRO A 1 81 ? -2.109 -5.048 25.246 1.00 84.25 81 PRO A N 1
ATOM 644 C CA . PRO A 1 81 ? -2.703 -3.729 25.496 1.00 84.25 81 PRO A CA 1
ATOM 645 C C . PRO A 1 81 ? -3.946 -3.437 24.628 1.00 84.25 81 PRO A C 1
ATOM 647 O O . PRO A 1 81 ? -4.127 -4.076 23.583 1.00 84.25 81 PRO A O 1
ATOM 650 N N . PRO A 1 82 ? -4.824 -2.512 25.069 1.00 87.69 82 PRO A N 1
ATOM 651 C CA . PRO A 1 82 ? -6.014 -2.139 24.316 1.00 87.69 82 PRO A CA 1
ATOM 652 C C . PRO A 1 82 ? -5.641 -1.397 23.033 1.00 87.69 82 PRO A C 1
ATOM 654 O O . PRO A 1 82 ? -4.732 -0.573 23.043 1.00 87.69 82 PRO A O 1
ATOM 657 N N . ILE A 1 83 ? -6.370 -1.664 21.949 1.00 89.19 83 ILE A N 1
ATOM 658 C CA . ILE A 1 83 ? -6.235 -0.906 20.699 1.00 89.19 83 ILE A CA 1
ATOM 659 C C . ILE A 1 83 ? -6.956 0.427 20.882 1.00 89.19 83 ILE A C 1
ATOM 661 O O . ILE A 1 83 ? -8.155 0.447 21.200 1.00 89.19 83 ILE A O 1
ATOM 665 N N . THR A 1 84 ? -6.233 1.525 20.679 1.00 89.25 84 THR A N 1
ATOM 666 C CA . THR A 1 84 ? -6.769 2.887 20.750 1.00 89.25 84 THR A CA 1
ATOM 667 C C . THR A 1 84 ? -7.030 3.468 19.362 1.00 89.25 84 THR A C 1
ATOM 669 O O . THR A 1 84 ? -6.537 2.970 18.350 1.00 89.25 84 THR A O 1
ATOM 672 N N . GLU A 1 85 ? -7.826 4.538 19.308 1.00 89.75 85 GLU A N 1
ATOM 673 C CA . GLU A 1 85 ? -8.031 5.296 18.069 1.00 89.75 85 GLU A CA 1
ATOM 674 C C . GLU A 1 85 ? -6.715 5.907 17.560 1.00 89.75 85 GLU A C 1
ATOM 676 O O . GLU A 1 85 ? -6.466 5.903 16.356 1.00 89.75 85 GLU A O 1
ATOM 681 N N . ASP A 1 86 ? -5.837 6.338 18.470 1.00 91.00 86 ASP A N 1
ATOM 682 C CA . ASP A 1 86 ? -4.526 6.898 18.135 1.00 91.00 86 ASP A CA 1
ATOM 683 C C . ASP A 1 86 ? -3.602 5.853 17.493 1.00 91.00 86 ASP A C 1
ATOM 685 O O . ASP A 1 86 ? -2.943 6.154 16.496 1.00 91.00 86 ASP A O 1
ATOM 689 N N . ASP A 1 87 ? -3.594 4.612 17.996 1.00 90.06 87 ASP A N 1
ATOM 690 C CA . ASP A 1 87 ? -2.812 3.513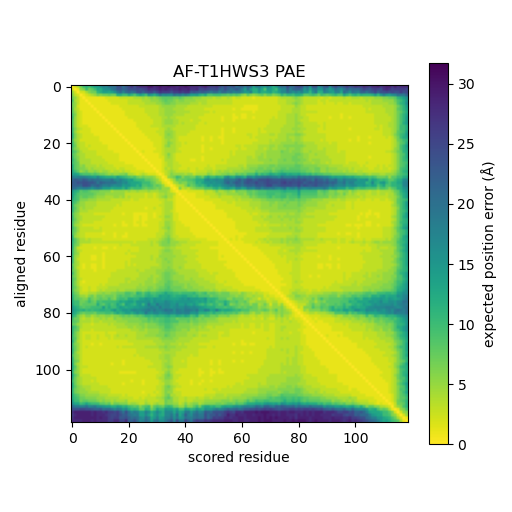 17.404 1.00 90.06 87 ASP A CA 1
ATOM 691 C C . ASP A 1 87 ? -3.246 3.250 15.957 1.00 90.06 87 ASP A C 1
ATOM 693 O O . ASP A 1 87 ? -2.420 3.111 15.049 1.00 90.06 87 ASP A O 1
ATOM 697 N N . VAL A 1 88 ? -4.563 3.221 15.733 1.00 92.38 88 VAL A N 1
ATOM 698 C CA . VAL A 1 88 ? -5.161 3.029 14.409 1.00 92.38 88 VAL A CA 1
ATOM 699 C C . VAL A 1 88 ? -4.836 4.209 13.497 1.00 92.38 88 VAL A C 1
ATOM 701 O O . VAL A 1 88 ? -4.408 4.001 12.360 1.00 92.38 88 VAL A O 1
ATOM 704 N N . GLY A 1 89 ? -4.996 5.439 13.988 1.00 92.00 89 GLY A N 1
ATOM 705 C CA . GLY A 1 89 ? -4.702 6.661 13.246 1.00 92.00 89 GLY A CA 1
ATOM 706 C C . GLY A 1 89 ? -3.234 6.751 12.835 1.00 92.00 89 GLY A C 1
ATOM 707 O O . GLY A 1 89 ? -2.933 7.063 11.680 1.00 92.00 89 GLY A O 1
ATOM 708 N N . HIS A 1 90 ? -2.316 6.408 13.739 1.00 94.19 90 HIS A N 1
ATOM 709 C CA . HIS A 1 90 ? -0.882 6.408 13.471 1.00 94.19 90 HIS A CA 1
ATOM 710 C C . HIS A 1 90 ? -0.500 5.354 12.426 1.00 94.19 90 HIS A C 1
ATOM 712 O O . HIS A 1 90 ? 0.156 5.672 11.431 1.00 94.19 90 HIS A O 1
ATOM 718 N N . ALA A 1 91 ? -0.953 4.111 12.607 1.00 94.00 91 ALA A N 1
ATOM 719 C CA . ALA A 1 91 ? -0.655 3.019 11.684 1.00 94.00 91 ALA A CA 1
ATOM 720 C C . ALA A 1 91 ? -1.258 3.265 10.289 1.00 94.00 91 ALA A C 1
ATOM 722 O O . ALA A 1 91 ? -0.608 3.015 9.267 1.00 94.00 91 ALA A O 1
ATOM 723 N N . TYR A 1 92 ? -2.474 3.816 10.230 1.00 94.12 92 TYR A N 1
ATOM 724 C CA . TYR A 1 92 ? -3.109 4.227 8.981 1.00 94.12 92 TYR A CA 1
ATOM 725 C C . TYR A 1 92 ? -2.315 5.341 8.292 1.00 94.12 92 TYR A C 1
ATOM 727 O O . TYR A 1 92 ? -1.988 5.219 7.110 1.00 94.12 92 TYR A O 1
ATOM 735 N N . GLY A 1 93 ? -1.964 6.401 9.026 1.00 94.38 93 GLY A N 1
ATOM 736 C CA . GLY A 1 93 ? -1.195 7.529 8.501 1.00 94.38 93 GLY A CA 1
ATOM 737 C C . GLY A 1 93 ? 0.152 7.096 7.925 1.00 94.38 93 GLY A C 1
ATOM 738 O O . GLY A 1 93 ? 0.486 7.468 6.798 1.00 94.38 93 GLY A O 1
ATOM 739 N N . TYR A 1 94 ? 0.884 6.243 8.647 1.00 95.25 94 TYR A N 1
ATOM 740 C CA . TYR A 1 94 ? 2.137 5.654 8.170 1.00 95.25 94 TYR A CA 1
ATOM 741 C C . TYR A 1 94 ? 1.936 4.841 6.884 1.00 95.25 94 TYR A C 1
ATOM 743 O O . TYR A 1 94 ? 2.650 5.046 5.901 1.00 95.25 94 TYR A O 1
ATOM 751 N N . SER A 1 95 ? 0.925 3.969 6.857 1.00 95.38 95 SER A N 1
ATOM 752 C CA . SER A 1 95 ? 0.631 3.132 5.688 1.00 95.38 95 SER A CA 1
ATOM 753 C C . SER A 1 95 ? 0.288 3.976 4.459 1.00 95.38 95 SER A C 1
ATOM 755 O O . SER A 1 95 ? 0.764 3.694 3.361 1.00 95.38 95 SER A O 1
ATOM 757 N N . MET A 1 96 ? -0.504 5.040 4.621 1.00 94.69 96 MET A N 1
ATOM 758 C CA . MET A 1 96 ? -0.850 5.941 3.516 1.00 94.69 96 MET A CA 1
ATOM 759 C C . MET A 1 96 ? 0.363 6.710 3.001 1.00 94.69 96 MET A C 1
ATOM 761 O O . MET A 1 96 ? 0.553 6.792 1.789 1.00 94.69 96 MET A O 1
ATOM 765 N N . TYR A 1 97 ? 1.211 7.209 3.902 1.00 95.88 97 TYR A N 1
ATOM 766 C CA . TYR A 1 97 ? 2.459 7.868 3.525 1.00 95.88 97 TYR A CA 1
ATOM 767 C C . TYR A 1 97 ? 3.361 6.947 2.691 1.00 95.88 97 TYR A C 1
ATOM 769 O O . TYR A 1 97 ? 3.875 7.360 1.650 1.00 95.88 97 TYR A O 1
ATOM 777 N N . GLN A 1 98 ? 3.516 5.687 3.108 1.00 96.75 98 GLN A N 1
ATOM 778 C CA . GLN A 1 98 ? 4.323 4.713 2.373 1.00 96.75 98 GLN A CA 1
ATOM 779 C C . GLN A 1 98 ? 3.724 4.369 1.008 1.00 96.75 98 GLN A C 1
ATOM 781 O O . GLN A 1 98 ? 4.469 4.300 0.030 1.00 96.75 98 GLN A O 1
ATOM 786 N N . ILE A 1 99 ? 2.395 4.220 0.903 1.00 95.81 99 ILE A N 1
ATOM 787 C CA . ILE A 1 99 ? 1.750 4.039 -0.405 1.00 95.81 99 ILE A CA 1
ATOM 788 C C . ILE A 1 99 ? 2.078 5.216 -1.323 1.00 95.81 99 ILE A C 1
ATOM 790 O O . ILE A 1 99 ? 2.503 4.993 -2.454 1.00 95.81 99 ILE A O 1
ATOM 794 N N . ASP A 1 100 ? 1.902 6.451 -0.856 1.00 94.69 100 ASP A N 1
ATOM 795 C CA . ASP A 1 100 ? 2.099 7.642 -1.685 1.00 94.69 100 ASP A CA 1
ATOM 796 C C . ASP A 1 100 ? 3.572 7.773 -2.129 1.00 94.69 100 ASP A C 1
ATOM 798 O O . ASP A 1 100 ? 3.862 8.079 -3.291 1.00 94.69 100 ASP A O 1
ATOM 802 N N . LEU A 1 101 ? 4.518 7.448 -1.240 1.00 96.81 101 LEU A N 1
ATOM 803 C CA . LEU A 1 101 ? 5.947 7.410 -1.554 1.00 96.81 101 LEU A CA 1
ATOM 804 C C . LEU A 1 101 ? 6.285 6.339 -2.602 1.00 96.81 101 LEU A C 1
ATOM 806 O O . LEU A 1 101 ? 7.008 6.618 -3.563 1.00 96.81 101 LEU A O 1
ATOM 810 N N . LEU A 1 102 ? 5.782 5.117 -2.426 1.00 96.69 102 LEU A N 1
ATOM 811 C CA . LEU A 1 102 ? 6.028 4.009 -3.348 1.00 96.69 102 LEU A CA 1
ATOM 812 C C . LEU A 1 102 ? 5.351 4.239 -4.699 1.00 96.69 102 LEU A C 1
ATOM 814 O O . LEU A 1 102 ? 5.962 3.951 -5.722 1.00 96.69 102 LEU A O 1
ATOM 818 N N . GLN A 1 103 ? 4.152 4.822 -4.729 1.00 94.06 103 GLN A N 1
ATOM 819 C CA . GLN A 1 103 ? 3.476 5.212 -5.968 1.00 94.06 103 GLN A CA 1
ATOM 820 C C . GLN A 1 103 ? 4.266 6.272 -6.736 1.00 94.06 103 GLN A C 1
ATOM 822 O O . GLN A 1 103 ? 4.408 6.164 -7.951 1.00 94.06 103 GLN A O 1
ATOM 827 N N . SER A 1 104 ? 4.819 7.271 -6.043 1.00 94.56 104 SER A N 1
ATOM 828 C CA . SER A 1 104 ? 5.678 8.283 -6.667 1.00 94.56 104 SER A CA 1
ATOM 829 C C . SER A 1 104 ? 6.929 7.654 -7.291 1.00 94.56 104 SER A C 1
ATOM 831 O O . SER A 1 104 ? 7.256 7.914 -8.449 1.00 94.56 104 SER A O 1
ATOM 833 N N . LYS A 1 105 ? 7.593 6.745 -6.563 1.00 95.25 105 LYS A N 1
ATOM 834 C CA . LYS A 1 105 ? 8.746 5.994 -7.085 1.00 95.25 105 LYS A CA 1
ATOM 835 C C . LYS A 1 105 ? 8.371 5.094 -8.258 1.00 95.25 105 LYS A C 1
ATOM 837 O O . LYS A 1 105 ? 9.112 5.055 -9.234 1.00 95.25 105 LYS A O 1
ATOM 842 N N . ALA A 1 106 ? 7.237 4.403 -8.166 1.00 93.38 106 ALA A N 1
ATOM 843 C CA . ALA A 1 106 ? 6.724 3.547 -9.223 1.00 93.38 106 ALA A CA 1
ATOM 844 C C . ALA A 1 106 ? 6.489 4.361 -10.495 1.00 93.38 106 ALA A C 1
ATOM 846 O O . ALA A 1 106 ? 7.052 4.023 -11.524 1.00 93.38 106 ALA A O 1
ATOM 847 N N . LYS A 1 107 ? 5.795 5.500 -10.407 1.00 91.81 107 LYS A N 1
ATOM 848 C CA . LYS A 1 107 ? 5.567 6.389 -11.552 1.00 91.81 107 LYS A CA 1
ATOM 849 C C . LYS A 1 107 ? 6.872 6.862 -12.203 1.00 91.81 107 LYS A C 1
ATOM 851 O O . LYS A 1 107 ? 7.010 6.796 -13.419 1.00 91.81 107 LYS A O 1
ATOM 856 N N . ASN A 1 108 ? 7.845 7.303 -11.405 1.00 90.56 108 ASN A N 1
ATOM 857 C CA . ASN A 1 108 ? 9.149 7.701 -11.941 1.00 90.56 108 ASN A CA 1
ATOM 858 C C . ASN A 1 108 ? 9.844 6.523 -12.639 1.00 90.56 108 ASN A C 1
ATOM 860 O O . ASN A 1 108 ? 10.474 6.699 -13.677 1.00 90.56 108 ASN A O 1
ATOM 864 N N . MET A 1 109 ? 9.731 5.319 -12.075 1.00 90.38 109 MET A N 1
ATOM 865 C CA . MET A 1 109 ? 10.313 4.122 -12.669 1.00 90.38 109 MET A CA 1
ATOM 866 C C . MET A 1 109 ? 9.601 3.727 -13.961 1.00 90.38 109 MET A C 1
ATOM 868 O O . MET A 1 109 ? 10.285 3.398 -14.921 1.00 90.38 109 MET A O 1
ATOM 872 N N . GLU A 1 110 ? 8.268 3.810 -14.019 1.00 86.69 110 GLU A N 1
ATOM 873 C CA . GLU A 1 110 ? 7.476 3.601 -15.236 1.00 86.69 110 GLU A CA 1
ATOM 874 C C . GLU A 1 110 ? 8.025 4.459 -16.378 1.00 86.69 110 GLU A C 1
ATOM 876 O O . GLU A 1 110 ? 8.369 3.921 -17.427 1.00 86.69 110 GLU A O 1
ATOM 881 N N . GLU A 1 111 ? 8.209 5.763 -16.151 1.00 84.00 111 GLU A N 1
ATOM 882 C CA . GLU A 1 111 ? 8.767 6.699 -17.139 1.00 84.00 111 GLU A CA 1
ATOM 883 C C . GLU A 1 111 ? 10.185 6.308 -17.609 1.00 84.00 111 GLU A C 1
ATOM 885 O O . GLU A 1 111 ? 10.527 6.519 -18.774 1.00 84.00 111 GLU A O 1
ATOM 890 N N . LEU A 1 112 ? 10.999 5.699 -16.737 1.00 83.19 112 LEU A N 1
ATOM 891 C CA . LEU A 1 112 ? 12.376 5.271 -17.030 1.00 83.19 112 LEU A CA 1
ATOM 892 C C . LEU A 1 112 ? 12.477 3.897 -17.707 1.00 83.19 112 LEU A C 1
ATOM 894 O O . LEU A 1 112 ? 13.399 3.674 -18.497 1.00 83.19 112 LEU A O 1
ATOM 898 N N . VAL A 1 113 ? 11.558 2.969 -17.424 1.00 79.06 113 VAL A N 1
ATOM 899 C CA . VAL A 1 113 ? 11.521 1.649 -18.079 1.00 79.06 113 VAL A CA 1
ATOM 900 C C . VAL A 1 113 ? 10.781 1.691 -19.418 1.00 79.06 113 VAL A C 1
ATOM 902 O O . VAL A 1 113 ? 11.097 0.891 -20.298 1.00 79.06 113 VAL A O 1
ATOM 905 N N . LEU A 1 114 ? 9.893 2.674 -19.617 1.00 72.75 114 LEU A N 1
ATOM 906 C CA . LEU A 1 114 ? 9.117 2.908 -20.842 1.00 72.75 114 LEU A CA 1
ATOM 907 C C . LEU A 1 114 ? 9.882 3.338 -22.122 1.00 72.75 114 LEU A C 1
ATOM 909 O O . LEU A 1 114 ? 9.311 3.147 -23.204 1.00 72.75 114 LEU A O 1
ATOM 913 N N . PRO A 1 115 ? 11.121 3.882 -22.135 1.00 59.50 115 PRO A N 1
ATOM 914 C CA . PRO A 1 115 ? 11.724 4.341 -23.378 1.00 59.50 115 PRO A CA 1
ATOM 915 C C . PRO A 1 115 ? 12.336 3.166 -24.158 1.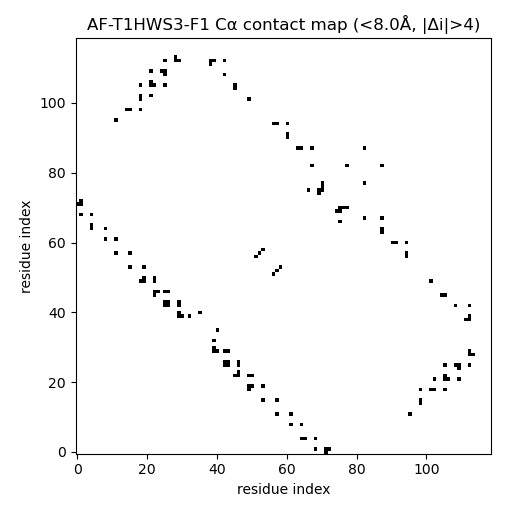00 59.50 115 PRO A C 1
ATOM 917 O O . PRO A 1 115 ? 13.527 2.875 -24.030 1.00 59.50 115 PRO A O 1
ATOM 920 N N . ARG A 1 116 ? 11.480 2.507 -24.965 1.00 50.94 116 ARG A N 1
ATOM 921 C CA . ARG A 1 116 ? 11.657 2.100 -26.388 1.00 50.94 116 ARG A CA 1
ATOM 922 C C . ARG A 1 116 ? 10.544 1.153 -26.910 1.00 50.94 116 ARG A C 1
ATOM 924 O O . ARG A 1 116 ? 10.820 0.279 -27.720 1.00 50.94 116 ARG A O 1
ATOM 931 N N . TYR A 1 117 ? 9.281 1.345 -26.508 1.00 46.09 117 TYR A N 1
ATOM 932 C 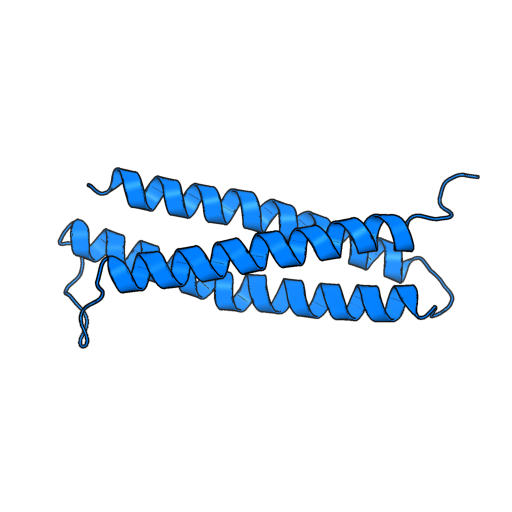CA . TYR A 1 117 ? 8.123 0.670 -27.141 1.00 46.09 117 TYR A CA 1
ATOM 933 C C . TYR A 1 117 ? 7.369 1.517 -28.177 1.00 46.09 117 TYR A C 1
ATOM 935 O O . TYR A 1 117 ? 6.334 1.101 -28.690 1.00 46.09 117 TYR A O 1
ATOM 943 N N . ILE A 1 118 ? 7.897 2.691 -28.525 1.00 47.25 118 ILE A N 1
ATOM 944 C CA . ILE A 1 118 ? 7.412 3.494 -29.649 1.00 47.25 118 ILE A CA 1
ATOM 945 C C . ILE A 1 118 ? 8.580 3.656 -30.620 1.00 47.25 118 ILE A C 1
ATOM 947 O O . ILE A 1 118 ? 9.399 4.554 -30.434 1.00 47.25 118 ILE A O 1
ATOM 951 N N . LEU A 1 119 ? 8.687 2.723 -31.569 1.00 37.75 119 LEU A N 1
ATOM 952 C CA . LEU A 1 119 ? 9.137 2.880 -32.961 1.00 37.75 119 LEU A CA 1
ATOM 953 C C . LEU A 1 119 ? 8.928 1.550 -33.695 1.00 37.75 119 LEU A C 1
ATOM 955 O O . LEU A 1 119 ? 9.527 0.542 -33.261 1.00 37.75 119 LEU A O 1
#